Protein AF-A0A5D4K5L3-F1 (afdb_monomer_lite)

Sequence (122 aa):
MNQDNLDPINALNMPELADMTFAMDFLIRAKEGVRNTAVALTETTTPELRAALRKQLFQGIAMHQEITELMVQKKWFHPHDLSEQYQLDQLSAKNTNMIANMNLFPVDSNRKGMFDRTPDEQ

Radius of gyration: 22.44 Å; chains: 1; bounding box: 42×51×59 Å

InterPro domains:
  IPR012347 Ferritin-like [G3DSA:1.20.1260.10] (2-76)
  IPR012851 Spore coat protein CotF-like [PF07875] (19-79)
  IPR012851 Spore coat protein CotF-like [PTHR39183] (3-98)

Structure (mmCIF, N/CA/C/O backbone):
data_AF-A0A5D4K5L3-F1
#
_entry.id   AF-A0A5D4K5L3-F1
#
loop_
_atom_site.group_PDB
_atom_site.id
_atom_site.type_symbol
_atom_site.label_atom_id
_atom_site.label_alt_id
_atom_site.label_comp_id
_atom_site.label_asym_id
_atom_site.label_entity_id
_atom_site.label_seq_id
_atom_site.pdbx_PDB_ins_code
_atom_site.Cartn_x
_atom_site.Cartn_y
_atom_site.Cartn_z
_atom_site.occupancy
_atom_site.B_iso_or_equiv
_atom_site.auth_seq_id
_atom_site.auth_comp_id
_atom_site.auth_asym_id
_atom_site.auth_atom_id
_atom_site.pdbx_PDB_model_num
ATOM 1 N N . MET A 1 1 ? 19.847 11.091 -28.193 1.00 51.16 1 MET A N 1
ATOM 2 C CA . MET A 1 1 ? 18.502 10.877 -27.621 1.00 51.16 1 MET A CA 1
ATOM 3 C C . MET A 1 1 ? 18.167 12.137 -26.868 1.00 51.16 1 MET A C 1
ATOM 5 O O . MET A 1 1 ? 18.958 12.512 -26.008 1.00 51.16 1 MET A O 1
ATOM 9 N N . ASN A 1 2 ? 17.104 12.831 -27.260 1.00 59.84 2 ASN A N 1
ATOM 10 C CA . ASN A 1 2 ? 16.725 14.066 -26.593 1.00 59.84 2 ASN A CA 1
ATOM 11 C C . ASN A 1 2 ? 16.065 13.705 -25.254 1.00 59.84 2 ASN A C 1
ATOM 13 O O . ASN A 1 2 ? 15.387 12.686 -25.129 1.00 59.84 2 ASN A O 1
ATOM 17 N N . GLN A 1 3 ? 16.308 14.516 -24.228 1.00 67.44 3 GLN A N 1
ATOM 18 C CA . GLN A 1 3 ? 15.681 14.386 -22.904 1.00 67.44 3 GLN A CA 1
ATOM 19 C C . GLN A 1 3 ? 14.270 15.006 -22.898 1.00 67.44 3 GLN A C 1
ATOM 21 O O . GLN A 1 3 ? 13.831 15.559 -21.891 1.00 67.44 3 GLN A O 1
ATOM 26 N N . ASP A 1 4 ? 13.600 14.984 -24.050 1.00 71.19 4 ASP A N 1
ATOM 27 C CA . ASP A 1 4 ? 12.322 15.645 -24.282 1.00 71.19 4 ASP A CA 1
ATOM 28 C C . ASP A 1 4 ? 11.173 14.690 -23.945 1.00 71.19 4 ASP A C 1
ATOM 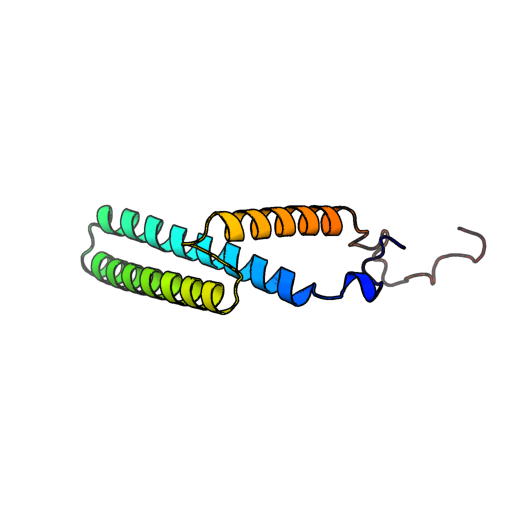30 O O . ASP A 1 4 ? 11.143 13.547 -24.402 1.00 71.19 4 ASP A O 1
ATOM 34 N N . ASN A 1 5 ? 10.216 15.146 -23.141 1.00 72.88 5 ASN A N 1
ATOM 35 C CA . ASN A 1 5 ? 9.038 14.357 -22.794 1.00 72.88 5 ASN A CA 1
ATOM 36 C C . ASN A 1 5 ? 8.066 14.182 -23.977 1.00 72.88 5 ASN A C 1
ATOM 38 O O . ASN A 1 5 ? 7.216 13.293 -23.930 1.00 72.88 5 ASN A O 1
ATOM 42 N N . LEU A 1 6 ? 8.196 15.000 -25.028 1.00 75.81 6 LEU A N 1
ATOM 43 C CA . LEU A 1 6 ? 7.404 14.901 -26.254 1.00 75.81 6 LEU A CA 1
ATOM 44 C C . LEU A 1 6 ? 7.908 13.807 -27.207 1.00 75.81 6 LEU A C 1
ATOM 46 O O . LEU A 1 6 ? 7.192 13.444 -28.143 1.00 75.81 6 LEU A O 1
ATOM 50 N N . ASP A 1 7 ? 9.103 13.251 -26.976 1.00 81.25 7 ASP A N 1
ATOM 51 C CA . ASP A 1 7 ? 9.619 12.148 -27.784 1.00 81.25 7 ASP A CA 1
ATOM 52 C C . ASP A 1 7 ? 8.777 10.874 -27.553 1.00 81.25 7 ASP A C 1
ATOM 54 O O . ASP A 1 7 ? 8.718 10.369 -26.427 1.00 81.25 7 ASP A O 1
ATOM 58 N N . PRO A 1 8 ? 8.191 10.258 -28.603 1.00 82.00 8 PRO A N 1
ATOM 59 C CA . PRO A 1 8 ? 7.354 9.060 -28.462 1.00 82.00 8 PRO A CA 1
ATOM 60 C C . PRO A 1 8 ? 8.062 7.876 -27.792 1.00 82.00 8 PRO A C 1
ATOM 62 O O . PRO A 1 8 ? 7.421 7.030 -27.174 1.00 82.00 8 PRO A O 1
ATOM 65 N N . ILE A 1 9 ? 9.392 7.823 -27.903 1.00 81.25 9 ILE A N 1
ATOM 66 C CA . ILE A 1 9 ? 10.230 6.807 -27.259 1.00 81.25 9 ILE A CA 1
ATOM 67 C C . ILE A 1 9 ? 10.143 6.922 -25.731 1.00 81.25 9 ILE A C 1
ATOM 69 O O . ILE A 1 9 ? 10.081 5.899 -25.054 1.00 81.25 9 ILE A O 1
ATOM 73 N N . ASN A 1 10 ? 10.087 8.145 -25.196 1.00 80.12 10 ASN A N 1
ATOM 74 C CA . ASN A 1 10 ? 9.995 8.403 -23.757 1.00 80.12 10 ASN A CA 1
ATOM 75 C C . ASN A 1 10 ? 8.569 8.196 -23.216 1.00 80.12 10 ASN A C 1
ATOM 77 O O . ASN A 1 10 ? 8.398 8.024 -22.015 1.00 80.12 10 ASN A O 1
ATOM 81 N N . ALA A 1 11 ? 7.553 8.168 -24.086 1.00 82.50 11 ALA A N 1
ATOM 82 C CA . ALA A 1 11 ? 6.166 7.871 -23.719 1.00 82.50 11 ALA A CA 1
ATOM 83 C C . ALA A 1 11 ? 5.847 6.362 -23.689 1.00 82.50 11 ALA A C 1
ATOM 85 O O . ALA A 1 11 ? 4.809 5.955 -23.157 1.00 82.50 11 ALA A O 1
ATOM 86 N N . LEU A 1 12 ? 6.714 5.518 -24.256 1.00 84.38 12 LEU A N 1
ATOM 87 C CA . LEU A 1 12 ? 6.512 4.073 -24.288 1.00 84.38 12 LEU A CA 1
ATOM 88 C C . LEU A 1 12 ? 6.498 3.505 -22.858 1.00 84.38 12 LEU A C 1
ATOM 90 O O . LEU A 1 12 ? 7.397 3.772 -22.068 1.00 84.38 12 LEU A O 1
ATOM 94 N N . ASN A 1 13 ? 5.478 2.710 -22.527 1.00 85.94 13 ASN A N 1
ATOM 95 C CA . ASN A 1 13 ? 5.253 2.093 -21.207 1.00 85.94 13 ASN A CA 1
ATOM 96 C C . ASN A 1 13 ? 4.990 3.068 -20.039 1.00 85.94 13 ASN A C 1
ATOM 98 O O . ASN A 1 13 ? 4.742 2.620 -18.921 1.00 85.94 13 ASN A O 1
ATOM 102 N N . MET A 1 14 ? 4.960 4.385 -20.274 1.00 87.81 14 MET A N 1
ATOM 103 C CA . MET A 1 14 ? 4.651 5.373 -19.231 1.00 87.81 14 MET A CA 1
ATOM 104 C C . MET A 1 14 ? 3.280 5.177 -18.562 1.00 87.81 14 MET A C 1
ATOM 106 O O . MET A 1 14 ? 3.219 5.313 -17.340 1.00 87.81 14 MET A O 1
ATOM 110 N N . PRO A 1 15 ? 2.192 4.825 -19.284 1.00 90.12 15 PRO A N 1
ATOM 111 C CA . PRO A 1 15 ? 0.909 4.541 -18.641 1.00 90.12 15 PRO A CA 1
ATOM 112 C C . PRO A 1 15 ? 0.979 3.379 -17.643 1.00 90.12 15 PRO A C 1
ATOM 114 O O . PRO A 1 15 ? 0.454 3.490 -16.544 1.00 90.12 15 PRO A O 1
ATOM 117 N N . GLU A 1 16 ? 1.689 2.300 -17.980 1.00 89.44 16 GLU A N 1
ATOM 118 C CA . GLU A 1 16 ? 1.832 1.140 -17.091 1.00 89.44 16 GLU A CA 1
ATOM 119 C C . GLU A 1 16 ? 2.675 1.472 -15.849 1.00 89.44 16 GLU A C 1
ATOM 121 O O . GLU A 1 16 ? 2.334 1.068 -14.738 1.00 89.44 16 GLU A O 1
ATOM 126 N N . LEU A 1 17 ? 3.738 2.269 -16.011 1.00 90.19 17 LEU A N 1
ATOM 127 C CA . LEU A 1 17 ? 4.529 2.775 -14.883 1.00 90.19 17 LEU A CA 1
ATOM 128 C C . LEU A 1 17 ? 3.697 3.670 -13.955 1.00 90.19 17 LEU A C 1
ATOM 130 O O . LEU A 1 17 ? 3.838 3.594 -12.729 1.00 90.19 17 LEU A O 1
ATOM 134 N N . ALA A 1 18 ? 2.825 4.502 -14.527 1.00 91.62 18 ALA A N 1
ATOM 135 C CA . ALA A 1 18 ? 1.906 5.336 -13.764 1.00 91.62 18 ALA A CA 1
ATOM 136 C C . ALA A 1 18 ? 0.880 4.479 -13.009 1.00 91.62 18 ALA A C 1
ATOM 138 O O . ALA A 1 18 ? 0.728 4.657 -11.802 1.00 91.62 18 ALA A O 1
ATOM 139 N N . ASP A 1 19 ? 0.254 3.503 -13.673 1.00 94.62 19 ASP A N 1
ATOM 140 C CA . ASP A 1 19 ? -0.712 2.583 -13.062 1.00 94.62 19 ASP A CA 1
ATOM 141 C C . ASP A 1 19 ? -0.097 1.806 -11.890 1.00 94.62 19 ASP A C 1
ATOM 143 O O . ASP A 1 19 ? -0.690 1.743 -10.812 1.00 94.62 19 ASP A O 1
ATOM 147 N N . MET A 1 20 ? 1.123 1.280 -12.056 1.00 93.69 20 MET A N 1
ATOM 148 C CA . MET A 1 20 ? 1.863 0.608 -10.983 1.00 93.69 20 MET A CA 1
ATOM 149 C C . MET A 1 20 ? 2.115 1.545 -9.792 1.00 93.69 20 MET A C 1
ATOM 151 O O . MET A 1 20 ? 1.923 1.157 -8.638 1.00 93.69 20 MET A O 1
ATOM 155 N N . THR A 1 21 ? 2.511 2.792 -10.063 1.00 93.19 21 THR A N 1
ATOM 156 C CA . THR A 1 21 ? 2.768 3.803 -9.024 1.00 93.19 21 THR A CA 1
ATOM 157 C C . THR A 1 21 ? 1.485 4.177 -8.279 1.00 93.19 21 THR A C 1
ATOM 159 O O . THR A 1 21 ? 1.483 4.241 -7.049 1.00 93.19 21 THR A O 1
ATOM 162 N N . PHE A 1 22 ? 0.376 4.372 -8.998 1.00 95.62 22 PHE A N 1
ATOM 163 C CA . PHE A 1 22 ? -0.926 4.656 -8.396 1.00 95.62 22 PHE A CA 1
ATOM 164 C C . PHE A 1 22 ? -1.439 3.480 -7.569 1.00 95.62 22 PHE A C 1
ATOM 166 O O . PHE A 1 22 ? -1.955 3.693 -6.473 1.00 95.62 22 PHE A O 1
ATOM 173 N N . ALA A 1 23 ? -1.259 2.247 -8.046 1.00 96.69 23 ALA A N 1
ATOM 174 C CA . ALA A 1 23 ? -1.633 1.050 -7.302 1.00 96.69 23 ALA A CA 1
ATOM 175 C C . ALA A 1 23 ? -0.846 0.940 -5.985 1.00 96.69 23 ALA A C 1
ATOM 177 O O . ALA A 1 23 ? -1.441 0.678 -4.940 1.00 96.69 23 ALA A O 1
ATOM 178 N N . MET A 1 24 ? 0.465 1.214 -6.012 1.00 95.50 24 MET A N 1
ATOM 179 C CA . MET A 1 24 ? 1.307 1.230 -4.812 1.00 95.50 24 MET A CA 1
ATOM 180 C C . MET A 1 24 ? 0.889 2.308 -3.803 1.00 95.50 24 MET A C 1
ATOM 182 O O . MET A 1 24 ? 0.715 1.991 -2.624 1.00 95.50 24 MET A O 1
ATOM 186 N N . ASP A 1 25 ? 0.695 3.563 -4.233 1.00 97.06 25 ASP A N 1
ATOM 187 C CA . ASP A 1 25 ? 0.230 4.628 -3.325 1.00 97.06 25 ASP A CA 1
ATOM 188 C C . ASP A 1 25 ? -1.145 4.276 -2.747 1.00 97.06 25 ASP A C 1
ATOM 190 O O . ASP A 1 25 ? -1.357 4.366 -1.537 1.00 97.06 25 ASP A O 1
ATOM 194 N N . PHE A 1 26 ? -2.062 3.771 -3.576 1.00 97.94 26 PHE A N 1
ATOM 195 C CA . PHE A 1 26 ? -3.391 3.388 -3.116 1.00 97.94 26 PHE A CA 1
ATOM 196 C C . PHE A 1 26 ? -3.353 2.238 -2.100 1.00 97.94 26 PHE A C 1
ATOM 198 O O . PHE A 1 26 ? -4.034 2.308 -1.075 1.00 97.94 26 PHE A O 1
ATOM 205 N N . LEU A 1 27 ? -2.506 1.224 -2.314 1.00 98.00 27 LEU A N 1
ATOM 206 C CA . LEU A 1 27 ? -2.296 0.128 -1.365 1.00 98.00 27 LEU A CA 1
ATOM 207 C C . LEU A 1 27 ? -1.787 0.639 -0.007 1.00 98.00 27 LEU A C 1
ATOM 209 O O . LEU A 1 27 ? -2.283 0.222 1.046 1.00 98.00 27 LEU A O 1
ATOM 213 N N . ILE A 1 28 ? -0.814 1.559 -0.017 1.00 97.62 28 ILE A N 1
ATOM 214 C CA . ILE A 1 28 ? -0.268 2.178 1.200 1.00 97.62 28 ILE A CA 1
ATOM 215 C C . ILE A 1 28 ? -1.359 2.974 1.922 1.00 97.62 28 ILE A C 1
ATOM 217 O O . ILE A 1 28 ? -1.561 2.779 3.122 1.00 97.62 28 ILE A O 1
ATOM 221 N N . ARG A 1 29 ? -2.129 3.798 1.204 1.00 98.25 29 ARG A N 1
ATOM 222 C CA . ARG A 1 29 ? -3.220 4.594 1.792 1.00 98.25 29 ARG A CA 1
ATOM 223 C C . ARG A 1 29 ? -4.340 3.727 2.353 1.00 98.25 29 ARG A C 1
ATOM 225 O O . ARG A 1 29 ? -4.855 4.029 3.428 1.00 98.25 29 ARG A O 1
ATOM 232 N N . ALA A 1 30 ? -4.690 2.625 1.691 1.00 98.31 30 ALA A N 1
ATOM 233 C CA . ALA A 1 30 ? -5.651 1.660 2.220 1.00 98.31 30 ALA A CA 1
ATOM 234 C C . ALA A 1 30 ? -5.157 1.053 3.548 1.00 98.31 30 ALA A C 1
ATOM 236 O O . ALA A 1 30 ? -5.912 0.974 4.520 1.00 98.31 30 ALA A O 1
ATOM 237 N N . LYS A 1 31 ? -3.866 0.699 3.633 1.00 98.06 31 LYS A N 1
ATOM 238 C CA . LYS A 1 31 ? -3.233 0.179 4.858 1.00 98.06 31 LYS A CA 1
ATOM 239 C C . LYS A 1 31 ? -3.225 1.202 5.995 1.00 98.06 31 LYS A C 1
ATOM 241 O O . LYS A 1 31 ? -3.530 0.858 7.139 1.00 98.06 31 LYS A O 1
ATOM 246 N N . GLU A 1 32 ? -2.888 2.451 5.692 1.00 98.44 32 GLU A N 1
ATOM 247 C CA . GLU A 1 32 ? -2.945 3.561 6.648 1.00 98.44 32 GLU A CA 1
ATOM 248 C C . GLU A 1 32 ? -4.375 3.810 7.131 1.00 98.44 32 GLU A C 1
ATOM 250 O O . GLU A 1 32 ? -4.595 3.951 8.333 1.00 98.44 32 GLU A O 1
ATOM 255 N N . GLY A 1 33 ? -5.355 3.774 6.224 1.00 98.25 33 GLY A N 1
ATOM 256 C CA . GLY A 1 33 ? -6.776 3.862 6.548 1.00 98.25 33 GLY A CA 1
ATOM 257 C C . GLY A 1 33 ? -7.199 2.792 7.553 1.00 98.25 33 GLY A C 1
ATOM 258 O O . GLY A 1 33 ? -7.736 3.125 8.605 1.00 98.25 33 GLY A O 1
ATOM 259 N N . VAL A 1 34 ? -6.865 1.523 7.295 1.00 98.62 34 VAL A N 1
ATOM 260 C CA . VAL A 1 34 ? -7.130 0.405 8.221 1.00 98.62 34 VAL A CA 1
ATOM 261 C C . VAL A 1 34 ? -6.518 0.663 9.600 1.00 98.62 34 VAL A C 1
ATOM 263 O O . VAL A 1 34 ? -7.207 0.529 10.614 1.00 98.62 34 VAL A O 1
ATOM 266 N N . ARG A 1 35 ? -5.243 1.072 9.657 1.00 98.44 35 ARG A N 1
ATOM 267 C CA . ARG A 1 35 ? -4.553 1.379 10.920 1.00 98.44 35 ARG A CA 1
ATOM 268 C C . ARG A 1 35 ? -5.252 2.509 11.679 1.00 98.44 35 ARG A C 1
ATOM 270 O O . ARG A 1 35 ? -5.532 2.361 12.866 1.00 98.44 35 ARG A O 1
ATOM 277 N N . ASN A 1 36 ? -5.551 3.611 11.003 1.00 98.31 36 ASN A N 1
ATOM 278 C CA . ASN A 1 36 ? -6.140 4.796 11.621 1.00 98.31 36 ASN A CA 1
ATOM 279 C C . ASN A 1 36 ? -7.577 4.533 12.088 1.00 98.31 36 ASN A C 1
ATOM 281 O O . ASN A 1 36 ? -7.955 4.947 13.183 1.00 98.31 36 ASN A O 1
ATOM 285 N N . THR A 1 37 ? -8.369 3.784 11.314 1.00 98.38 37 THR A N 1
ATOM 286 C CA . THR A 1 37 ? -9.714 3.363 11.726 1.00 98.38 37 THR A CA 1
ATOM 287 C C . THR A 1 37 ? -9.661 2.440 12.941 1.00 98.38 37 THR A C 1
ATOM 289 O O . THR A 1 37 ? -10.502 2.569 13.829 1.00 98.38 37 THR A O 1
ATOM 292 N N . ALA A 1 38 ? -8.674 1.541 13.030 1.00 98.19 38 ALA A N 1
ATOM 293 C CA . ALA A 1 38 ? -8.501 0.687 14.203 1.00 98.19 38 ALA A CA 1
ATOM 294 C C . ALA A 1 38 ? -8.182 1.502 15.469 1.00 98.19 38 ALA A C 1
ATOM 296 O O . ALA A 1 38 ? -8.789 1.259 16.510 1.00 98.19 38 ALA A O 1
ATOM 297 N N . VAL A 1 39 ? -7.302 2.507 15.368 1.00 98.44 39 VAL A N 1
ATOM 298 C CA . VAL A 1 39 ? -7.015 3.444 16.470 1.00 98.44 39 VAL A CA 1
ATOM 299 C C . VAL A 1 39 ? -8.292 4.181 16.892 1.00 98.44 39 VAL A C 1
ATOM 301 O O . VAL A 1 39 ? -8.707 4.088 18.048 1.00 98.44 39 VAL A O 1
ATOM 304 N N . ALA A 1 40 ? -9.005 4.795 15.944 1.00 97.81 40 ALA A N 1
ATOM 305 C CA . ALA A 1 40 ? -10.252 5.512 16.223 1.00 97.81 40 ALA A CA 1
ATOM 306 C C . ALA A 1 40 ? -11.340 4.617 16.851 1.00 97.81 40 ALA A C 1
ATOM 308 O O . ALA A 1 40 ? -12.121 5.071 17.693 1.00 97.81 40 ALA A O 1
ATOM 309 N N . LEU A 1 41 ? -11.393 3.336 16.467 1.00 97.50 41 LEU A N 1
ATOM 310 C CA . LEU A 1 41 ? -12.330 2.358 17.019 1.00 97.50 41 LEU A CA 1
ATOM 311 C C . LEU A 1 41 ? -12.067 2.087 18.508 1.00 97.50 41 LEU A C 1
ATOM 313 O O . LEU A 1 41 ? -13.022 1.875 19.260 1.00 97.50 41 LEU A O 1
ATOM 317 N N . THR A 1 42 ? -10.797 2.099 18.926 1.00 97.31 42 THR A N 1
ATOM 318 C CA . THR A 1 42 ? -10.406 1.917 20.334 1.00 97.31 42 THR A CA 1
ATOM 319 C C . THR A 1 42 ? -10.642 3.158 21.194 1.00 97.31 42 THR A C 1
ATOM 321 O O . THR A 1 42 ? -10.911 3.020 22.384 1.00 97.31 42 THR A O 1
ATOM 324 N N . GLU A 1 43 ? -10.611 4.352 20.600 1.00 97.31 43 GLU A N 1
ATOM 325 C CA . GLU A 1 43 ? -10.762 5.631 21.313 1.00 97.31 43 GLU A CA 1
ATOM 326 C C . GLU A 1 43 ? -12.213 6.144 21.350 1.00 97.31 43 GLU A C 1
ATOM 328 O O . GLU A 1 43 ? -12.594 6.913 22.232 1.00 97.31 43 GLU A O 1
ATOM 333 N N . THR A 1 44 ? -13.059 5.702 20.417 1.00 97.38 44 THR A N 1
ATOM 334 C CA . THR A 1 44 ? -14.475 6.089 20.364 1.00 97.38 44 THR A CA 1
ATOM 335 C C . THR A 1 44 ? -15.248 5.534 21.555 1.00 97.38 44 THR A C 1
ATOM 337 O O . THR A 1 44 ? -15.211 4.333 21.823 1.00 97.38 44 THR A O 1
ATOM 340 N N . THR A 1 45 ? -16.049 6.380 22.209 1.00 96.81 45 THR A N 1
ATOM 341 C CA . THR A 1 45 ? -16.972 5.991 23.290 1.00 96.81 45 THR A CA 1
ATOM 342 C C . THR A 1 45 ? -18.398 5.740 22.783 1.00 96.81 45 THR A C 1
ATOM 344 O O . THR A 1 45 ? -19.045 4.796 23.247 1.00 96.81 45 THR A O 1
ATOM 347 N N . THR A 1 46 ? -18.850 6.495 21.776 1.00 98.19 46 THR A N 1
ATOM 348 C CA . THR A 1 46 ? -20.198 6.433 21.184 1.00 98.19 46 THR A CA 1
ATOM 349 C C . THR A 1 46 ? -20.482 5.091 20.480 1.00 98.19 46 THR A C 1
ATOM 351 O O . THR A 1 46 ? -19.761 4.729 19.544 1.00 98.19 46 THR A O 1
ATOM 354 N N . PRO A 1 47 ? -21.527 4.334 20.878 1.00 96.88 47 PRO A N 1
ATOM 355 C CA . PRO A 1 47 ? -21.847 3.020 20.305 1.00 96.88 47 PRO A CA 1
ATOM 356 C C . PRO A 1 47 ? -22.105 3.022 18.793 1.00 96.88 47 PRO A C 1
ATOM 358 O O . PRO A 1 47 ? -21.594 2.157 18.081 1.00 96.88 47 PRO A O 1
ATOM 361 N N . GLU A 1 48 ? -22.849 4.006 18.296 1.00 97.31 48 GLU A N 1
ATOM 362 C CA . GLU A 1 48 ? -23.226 4.130 16.886 1.00 97.31 48 GLU A CA 1
ATOM 363 C C . GLU A 1 48 ? -21.990 4.397 16.021 1.00 97.31 48 GLU A C 1
ATOM 365 O O . GLU A 1 48 ? -21.786 3.753 14.989 1.00 97.31 48 GLU A O 1
ATOM 370 N N . LEU A 1 49 ? -21.106 5.285 16.490 1.00 97.12 49 LEU A 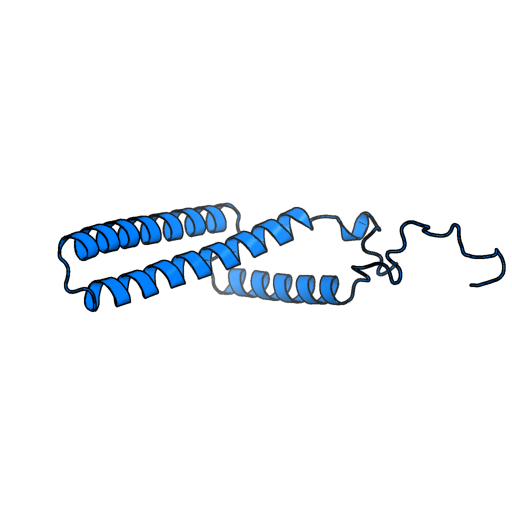N 1
ATOM 371 C CA . LEU A 1 49 ? -19.839 5.578 15.823 1.00 97.12 49 LEU A CA 1
ATOM 372 C C . LEU A 1 49 ? -18.913 4.356 15.830 1.00 97.12 49 LEU A C 1
ATOM 374 O O . LEU A 1 49 ? -18.303 4.039 14.812 1.00 97.12 49 LEU A O 1
ATOM 378 N N . ARG A 1 50 ? -18.867 3.602 16.935 1.00 97.94 50 ARG A N 1
ATOM 379 C CA . ARG A 1 50 ? -18.098 2.352 17.013 1.00 97.94 50 ARG A CA 1
ATOM 380 C C . ARG A 1 50 ? -18.586 1.321 15.992 1.00 97.94 50 ARG A C 1
ATOM 382 O O . ARG A 1 50 ? -17.771 0.636 15.376 1.00 97.94 50 ARG A O 1
ATOM 389 N N . ALA A 1 51 ? -19.898 1.204 15.791 1.00 98.06 51 ALA A N 1
ATOM 390 C CA . ALA A 1 51 ? -20.462 0.317 14.775 1.00 98.06 51 ALA A CA 1
ATOM 391 C C . ALA A 1 51 ? -20.085 0.762 13.348 1.00 98.06 51 ALA A C 1
ATOM 393 O O . ALA A 1 51 ? -19.690 -0.075 12.532 1.00 98.06 51 ALA A O 1
ATOM 394 N N . ALA A 1 52 ? -20.139 2.068 13.063 1.00 98.19 52 ALA A N 1
ATOM 395 C CA . ALA A 1 52 ? -19.744 2.626 11.770 1.00 98.19 52 ALA A CA 1
ATOM 396 C C . ALA A 1 52 ? -18.248 2.417 11.473 1.00 98.19 52 ALA A C 1
ATOM 398 O O . ALA A 1 52 ? -17.901 1.902 10.409 1.00 98.19 52 ALA A O 1
ATOM 399 N N . LEU A 1 53 ? -17.371 2.726 12.433 1.00 98.31 53 LEU A N 1
ATOM 400 C CA . LEU A 1 53 ? -15.922 2.529 12.310 1.00 98.31 53 LEU A CA 1
ATOM 401 C C . LEU A 1 53 ? -15.564 1.051 12.128 1.00 98.31 53 LEU A C 1
ATOM 403 O O . LEU A 1 53 ? -14.707 0.719 11.315 1.00 98.31 53 LEU A O 1
ATOM 407 N N . ARG A 1 54 ? -16.257 0.135 12.819 1.00 98.31 54 ARG A N 1
ATOM 408 C CA . ARG A 1 54 ? -16.061 -1.308 12.621 1.00 98.31 54 ARG A CA 1
ATOM 409 C C . ARG A 1 54 ? -16.389 -1.725 11.186 1.00 98.31 54 ARG A C 1
ATOM 411 O O . ARG A 1 54 ? -15.640 -2.498 10.597 1.00 98.31 54 ARG A O 1
ATOM 418 N N . LYS A 1 55 ? -17.480 -1.210 10.611 1.00 98.38 55 LYS A N 1
ATOM 419 C CA . LYS A 1 55 ? -17.832 -1.470 9.208 1.00 98.38 55 LYS A CA 1
ATOM 420 C C . LYS A 1 55 ? -16.762 -0.926 8.256 1.00 98.38 55 LYS A C 1
ATOM 422 O O . LYS A 1 55 ? -16.333 -1.655 7.368 1.00 98.38 55 LYS A O 1
ATOM 427 N N . GLN A 1 56 ? -16.310 0.310 8.469 1.00 98.12 56 GLN A N 1
ATOM 428 C CA . GLN 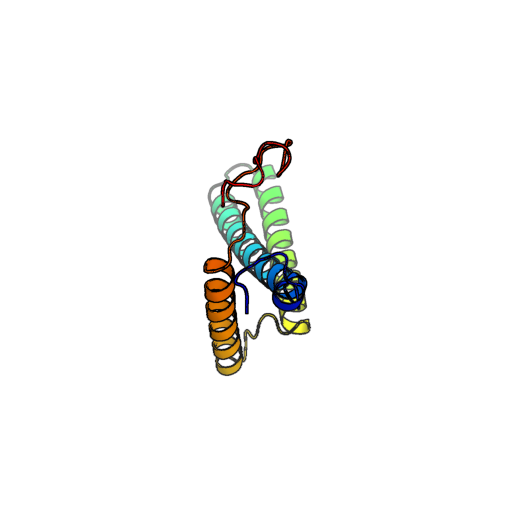A 1 56 ? -15.251 0.926 7.662 1.00 98.12 56 GLN A CA 1
ATOM 429 C C . GLN A 1 56 ? -13.934 0.150 7.748 1.00 98.12 56 GLN A C 1
ATOM 431 O O . GLN A 1 56 ? -13.284 -0.043 6.727 1.00 98.12 56 GLN A O 1
ATOM 436 N N . LEU A 1 57 ? -13.574 -0.363 8.930 1.00 98.56 57 LEU A N 1
ATOM 437 C CA . LEU A 1 57 ? -12.388 -1.198 9.115 1.00 98.56 57 LEU A CA 1
ATOM 438 C C . LEU A 1 57 ? -12.449 -2.454 8.237 1.00 98.56 57 LEU A C 1
ATOM 440 O O . LEU A 1 57 ? -11.502 -2.738 7.510 1.00 98.56 57 LEU A O 1
ATOM 444 N N . PHE A 1 58 ? -13.572 -3.179 8.259 1.00 98.50 58 PHE A N 1
ATOM 445 C CA . PHE A 1 58 ? -13.746 -4.367 7.418 1.00 98.50 58 PHE A CA 1
ATOM 446 C C . PHE A 1 58 ? -13.740 -4.037 5.922 1.00 98.50 58 PHE A C 1
ATOM 448 O O . PHE A 1 58 ? -13.143 -4.774 5.143 1.00 98.50 58 PHE A O 1
ATOM 455 N N . GLN A 1 59 ? -14.348 -2.918 5.522 1.00 98.38 59 GLN A N 1
ATOM 456 C CA . GLN A 1 59 ? -14.305 -2.450 4.133 1.00 98.38 59 GLN A CA 1
ATOM 457 C C . GLN A 1 59 ? -12.882 -2.080 3.697 1.00 98.38 59 GLN A C 1
ATOM 459 O O . GLN A 1 59 ? -12.476 -2.436 2.597 1.00 98.38 59 GLN A O 1
ATOM 464 N N . GLY A 1 60 ? -12.106 -1.419 4.560 1.00 98.38 60 GLY A N 1
ATOM 465 C CA . GLY A 1 60 ? -10.707 -1.087 4.295 1.00 98.38 60 GLY A CA 1
ATOM 466 C C . GLY A 1 60 ? -9.817 -2.325 4.176 1.00 98.38 60 GLY A C 1
ATOM 467 O O . GLY A 1 60 ? -8.960 -2.376 3.299 1.00 98.38 60 GLY A O 1
ATOM 468 N N . ILE A 1 61 ? -10.050 -3.351 5.005 1.00 98.69 61 ILE A N 1
ATOM 469 C CA . ILE A 1 61 ? -9.344 -4.640 4.909 1.00 98.69 61 ILE A CA 1
ATOM 470 C C . ILE A 1 61 ? -9.658 -5.328 3.575 1.00 98.69 61 ILE A C 1
ATOM 472 O O . ILE A 1 61 ? -8.732 -5.755 2.888 1.00 98.69 61 ILE A O 1
ATOM 476 N N . ALA A 1 62 ? -10.938 -5.395 3.189 1.00 98.62 62 ALA A N 1
ATOM 477 C CA . ALA A 1 62 ? -11.350 -5.978 1.911 1.00 98.62 62 ALA A CA 1
ATOM 478 C C . ALA A 1 62 ? -10.744 -5.217 0.719 1.00 98.62 62 ALA A C 1
ATOM 480 O O . ALA A 1 62 ? -10.156 -5.827 -0.165 1.00 98.62 62 ALA A O 1
ATOM 481 N N . MET A 1 63 ? -10.784 -3.883 0.748 1.00 98.44 63 MET A N 1
ATOM 482 C CA . MET A 1 63 ? -10.173 -3.037 -0.280 1.00 98.44 63 MET A CA 1
ATOM 483 C C . MET A 1 63 ? -8.659 -3.263 -0.388 1.00 98.44 63 MET A C 1
ATOM 485 O O . MET A 1 63 ? -8.139 -3.428 -1.486 1.00 98.44 63 MET A O 1
ATOM 489 N N . HIS A 1 64 ? -7.938 -3.310 0.738 1.00 98.44 64 HIS A N 1
ATOM 490 C CA . HIS A 1 64 ? -6.504 -3.612 0.733 1.00 98.44 64 HIS A CA 1
ATOM 491 C C . HIS A 1 64 ? -6.222 -4.987 0.106 1.00 98.44 64 HIS A C 1
ATOM 493 O O . HIS A 1 64 ? -5.247 -5.137 -0.634 1.00 98.44 64 HIS A O 1
ATOM 499 N N . GLN A 1 65 ? -7.058 -5.990 0.391 1.00 98.31 65 GLN A N 1
ATOM 500 C CA . GLN A 1 65 ? -6.944 -7.317 -0.209 1.00 98.31 65 GLN A CA 1
ATOM 501 C C . GLN A 1 65 ? -7.165 -7.273 -1.728 1.00 98.31 65 GLN A C 1
ATOM 503 O O . GLN A 1 65 ? -6.303 -7.752 -2.458 1.00 98.31 65 GLN A O 1
ATOM 508 N N . GLU A 1 66 ? -8.240 -6.643 -2.207 1.00 98.44 66 GLU A N 1
ATOM 509 C CA . GLU A 1 66 ? -8.541 -6.518 -3.643 1.00 98.44 66 GLU A CA 1
ATOM 510 C C . GLU A 1 66 ? -7.408 -5.821 -4.416 1.00 98.44 66 GLU A C 1
ATOM 512 O O . GLU A 1 66 ? -6.990 -6.294 -5.474 1.00 98.44 66 GLU A O 1
ATOM 517 N N . ILE A 1 67 ? -6.854 -4.731 -3.865 1.00 98.19 67 ILE A N 1
ATOM 518 C CA . ILE A 1 67 ? -5.706 -4.031 -4.463 1.00 98.19 67 ILE A CA 1
ATOM 519 C C . ILE A 1 67 ? -4.487 -4.962 -4.513 1.00 98.19 67 ILE A C 1
ATOM 521 O O . ILE A 1 67 ? -3.833 -5.067 -5.548 1.00 98.19 67 ILE A O 1
ATOM 525 N N . THR A 1 68 ? -4.193 -5.667 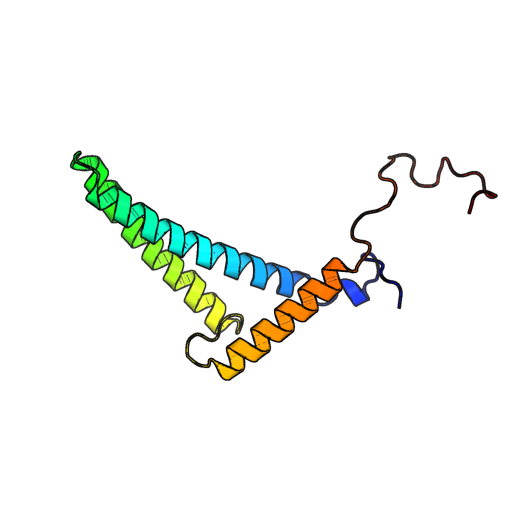-3.415 1.00 98.06 68 THR A N 1
ATOM 526 C CA . THR A 1 68 ? -3.053 -6.596 -3.347 1.00 98.06 68 THR A CA 1
ATOM 527 C C . THR A 1 68 ? -3.188 -7.708 -4.387 1.00 98.06 68 THR A C 1
ATOM 529 O O . THR A 1 68 ? -2.237 -7.992 -5.110 1.00 98.06 68 THR A O 1
ATOM 532 N N . GLU A 1 69 ? -4.364 -8.325 -4.491 1.00 98.25 69 GLU A N 1
ATOM 533 C CA . GLU A 1 69 ? -4.639 -9.399 -5.449 1.00 98.25 69 GLU A CA 1
ATOM 534 C C . GLU A 1 69 ? -4.486 -8.920 -6.894 1.00 98.25 69 GLU A C 1
ATOM 536 O O . GLU A 1 69 ? -3.832 -9.594 -7.692 1.00 98.25 69 GLU A O 1
ATOM 541 N N . LEU A 1 70 ? -5.012 -7.735 -7.220 1.00 97.69 70 LEU A N 1
ATOM 542 C CA . LEU A 1 70 ? -4.826 -7.112 -8.530 1.00 97.69 70 LEU A CA 1
ATOM 543 C C . LEU A 1 70 ? -3.338 -6.910 -8.844 1.00 97.69 70 LEU A C 1
ATOM 545 O O . LEU A 1 70 ? -2.881 -7.274 -9.927 1.00 97.69 70 LEU A O 1
ATOM 549 N N . MET A 1 71 ? -2.575 -6.351 -7.903 1.00 97.62 71 MET A N 1
ATOM 550 C CA . MET A 1 71 ? -1.149 -6.085 -8.096 1.00 97.62 71 MET A CA 1
ATOM 551 C C . MET A 1 71 ? -0.337 -7.371 -8.271 1.00 97.62 71 MET A C 1
ATOM 553 O O . MET A 1 71 ? 0.557 -7.411 -9.115 1.00 97.62 71 MET A O 1
ATOM 557 N N . VAL A 1 72 ? -0.678 -8.443 -7.550 1.00 97.62 72 VAL A N 1
ATOM 558 C CA . VAL A 1 72 ? -0.060 -9.766 -7.732 1.00 97.62 72 VAL A CA 1
ATOM 559 C C . VAL A 1 72 ? -0.397 -10.344 -9.107 1.00 97.62 72 VAL A C 1
ATOM 561 O O . VAL A 1 72 ? 0.499 -10.786 -9.825 1.00 97.62 72 VAL A O 1
ATOM 564 N N . GLN A 1 73 ? -1.666 -10.296 -9.527 1.00 97.50 73 GLN A N 1
ATOM 565 C CA . GLN A 1 73 ? -2.090 -10.773 -10.851 1.00 97.50 73 GLN A CA 1
ATOM 566 C C . GLN A 1 73 ? -1.397 -10.018 -11.993 1.00 97.50 73 GLN A C 1
ATOM 568 O O . GLN A 1 73 ? -1.061 -10.608 -13.020 1.00 97.50 73 GLN A O 1
ATOM 573 N N . LYS A 1 74 ? -1.167 -8.715 -11.807 1.00 95.62 74 LYS A N 1
ATOM 574 C CA . LYS A 1 74 ? -0.474 -7.842 -12.760 1.00 95.62 74 LYS A CA 1
ATOM 575 C C . LYS A 1 74 ? 1.052 -7.924 -12.685 1.00 95.62 74 LYS A C 1
ATOM 577 O O . LYS A 1 74 ? 1.702 -7.322 -13.531 1.00 95.62 74 LYS A O 1
ATOM 582 N N . LYS A 1 75 ? 1.620 -8.673 -11.729 1.00 95.12 75 LYS A N 1
ATOM 583 C CA . LYS A 1 75 ? 3.071 -8.720 -11.450 1.00 95.12 75 LYS A CA 1
ATOM 584 C C . LYS A 1 75 ? 3.663 -7.348 -11.100 1.00 95.12 75 LYS A C 1
ATOM 586 O O . LYS A 1 75 ? 4.812 -7.046 -11.396 1.00 95.12 75 LYS A O 1
ATOM 591 N N . TRP A 1 76 ? 2.850 -6.500 -10.484 1.00 95.75 76 TRP A N 1
ATOM 592 C CA . TRP A 1 76 ? 3.271 -5.219 -9.916 1.00 95.75 76 TRP A CA 1
ATOM 593 C C . TRP A 1 76 ? 3.708 -5.362 -8.454 1.00 95.75 76 TRP A C 1
ATOM 595 O O . TRP A 1 76 ? 4.247 -4.423 -7.873 1.00 95.75 76 TRP A O 1
ATOM 605 N N . PHE A 1 77 ? 3.446 -6.519 -7.837 1.00 96.50 77 PHE A N 1
ATOM 606 C CA . PHE A 1 77 ? 3.811 -6.806 -6.457 1.00 96.50 77 PHE A CA 1
ATOM 607 C C . PHE A 1 77 ? 4.023 -8.309 -6.234 1.00 96.50 77 PHE A C 1
ATOM 609 O O . PHE A 1 77 ? 3.171 -9.122 -6.587 1.00 96.50 77 PHE A O 1
ATOM 616 N N . HIS A 1 78 ? 5.144 -8.669 -5.609 1.00 96.94 78 HIS A N 1
ATOM 617 C CA . HIS A 1 78 ? 5.605 -10.040 -5.381 1.00 96.94 78 HIS A CA 1
ATOM 618 C C . HIS A 1 78 ? 5.799 -10.295 -3.873 1.00 96.94 78 HIS A C 1
ATOM 620 O O . HIS A 1 78 ? 6.923 -10.399 -3.384 1.00 96.94 78 HIS A O 1
ATOM 626 N N . PRO A 1 79 ? 4.710 -10.414 -3.088 1.00 94.69 79 PRO A N 1
ATOM 627 C CA . PRO A 1 79 ? 4.779 -10.479 -1.624 1.00 94.69 79 PRO A CA 1
ATOM 628 C C . PRO A 1 79 ? 5.494 -11.722 -1.075 1.00 94.69 79 PRO A C 1
ATOM 630 O O . PRO A 1 79 ? 5.924 -11.722 0.078 1.00 94.69 79 PRO A O 1
ATOM 633 N N . HIS A 1 80 ? 5.596 -12.788 -1.872 1.00 96.31 80 HIS A N 1
ATOM 634 C CA . HIS A 1 80 ? 6.198 -14.063 -1.470 1.00 96.31 80 HIS A CA 1
ATOM 635 C C . HIS A 1 80 ? 7.545 -14.350 -2.147 1.00 96.31 80 HIS A C 1
ATOM 637 O O . HIS A 1 80 ? 8.213 -15.303 -1.751 1.00 96.31 80 HIS A O 1
ATOM 643 N N . ASP A 1 81 ? 7.961 -13.529 -3.115 1.00 97.44 81 ASP A N 1
ATOM 644 C CA . ASP A 1 81 ? 9.263 -13.636 -3.775 1.00 97.44 81 ASP A CA 1
ATOM 645 C C . ASP A 1 81 ? 10.026 -12.319 -3.617 1.00 97.44 81 ASP A C 1
ATOM 647 O O . ASP A 1 81 ? 9.899 -11.380 -4.403 1.00 97.44 81 ASP A O 1
ATOM 651 N N . LEU A 1 82 ? 10.835 -12.252 -2.559 1.00 96.06 82 LEU A N 1
ATOM 652 C CA . LEU A 1 82 ? 11.642 -11.071 -2.262 1.00 96.06 82 LEU A CA 1
ATOM 653 C C . LEU A 1 82 ? 12.739 -10.828 -3.305 1.00 96.06 82 LEU A C 1
ATOM 655 O O . LEU A 1 82 ? 13.197 -9.696 -3.439 1.00 96.06 82 LEU A O 1
ATOM 659 N N . SER A 1 83 ? 13.185 -11.863 -4.024 1.00 97.56 83 SER A N 1
ATOM 660 C CA . SER A 1 83 ? 14.211 -11.701 -5.054 1.00 97.56 83 SER A CA 1
ATOM 661 C C . SER A 1 83 ? 13.627 -11.003 -6.278 1.00 97.56 83 SER A C 1
ATOM 663 O O . SER A 1 83 ? 14.218 -10.040 -6.770 1.00 97.56 83 SER A O 1
ATOM 665 N N . GLU A 1 84 ? 12.446 -11.437 -6.717 1.00 96.69 84 GLU A N 1
ATOM 666 C CA . GLU A 1 84 ? 11.703 -10.806 -7.807 1.00 96.69 84 GLU A CA 1
ATOM 667 C C . GLU A 1 84 ? 11.246 -9.391 -7.421 1.00 96.69 84 GLU A C 1
ATOM 669 O 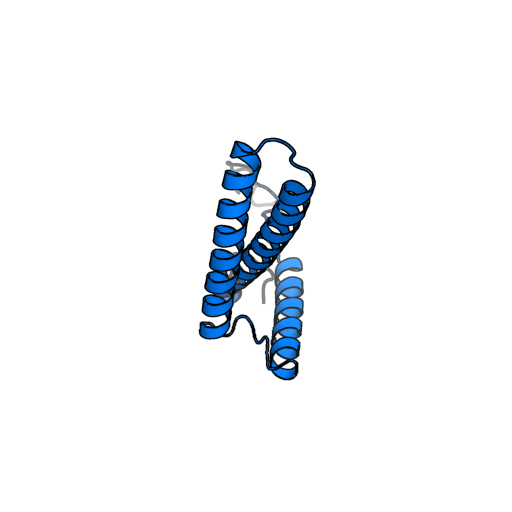O . GLU A 1 84 ? 11.489 -8.444 -8.173 1.00 96.69 84 GLU A O 1
ATOM 674 N N . GLN A 1 85 ? 10.702 -9.208 -6.208 1.00 97.31 85 GLN A N 1
ATOM 675 C CA . GLN A 1 85 ? 10.311 -7.884 -5.712 1.00 97.31 85 GLN A CA 1
ATOM 676 C C . GLN A 1 85 ? 11.497 -6.912 -5.692 1.00 97.31 85 GLN A C 1
ATOM 678 O O . GLN A 1 85 ? 11.373 -5.785 -6.159 1.00 97.31 85 GLN A O 1
ATOM 683 N N . TYR A 1 86 ? 12.667 -7.349 -5.216 1.00 97.38 86 TYR A N 1
ATOM 684 C CA . TYR A 1 86 ? 13.860 -6.504 -5.190 1.00 97.38 86 TYR A CA 1
ATOM 685 C C . TYR A 1 86 ? 14.282 -6.047 -6.593 1.00 97.38 86 TYR A C 1
ATOM 687 O O . TYR A 1 86 ? 14.666 -4.893 -6.787 1.00 97.38 86 TYR A O 1
ATOM 695 N N . GLN A 1 87 ? 14.206 -6.926 -7.595 1.00 97.00 87 GLN A N 1
ATOM 696 C CA . GLN A 1 87 ? 14.514 -6.557 -8.979 1.00 97.00 87 GLN A CA 1
ATOM 697 C C . GLN A 1 87 ? 13.515 -5.530 -9.525 1.00 97.00 87 GLN A C 1
ATOM 699 O O . GLN A 1 87 ? 13.931 -4.559 -10.167 1.00 97.00 87 GLN A O 1
ATOM 704 N N . LEU A 1 88 ? 12.223 -5.712 -9.235 1.00 94.81 88 LEU A N 1
ATOM 705 C CA . LEU A 1 88 ? 11.162 -4.776 -9.603 1.00 94.81 88 LEU A CA 1
ATOM 706 C C . LEU A 1 88 ? 11.351 -3.403 -8.937 1.00 94.81 88 LEU A C 1
ATOM 708 O O . LEU A 1 88 ? 11.228 -2.371 -9.600 1.00 94.81 88 LEU A O 1
ATOM 712 N N . ASP A 1 89 ? 11.722 -3.374 -7.658 1.00 94.50 89 ASP A N 1
ATOM 713 C CA . ASP A 1 89 ? 11.996 -2.139 -6.916 1.00 94.50 89 ASP A CA 1
ATOM 714 C C . ASP A 1 89 ? 13.192 -1.384 -7.514 1.00 94.50 89 ASP A C 1
ATOM 716 O O . ASP A 1 89 ? 13.136 -0.171 -7.731 1.00 94.50 89 ASP A O 1
ATOM 720 N N . GLN A 1 90 ? 14.263 -2.103 -7.862 1.00 96.88 90 GLN A N 1
ATOM 721 C CA . GLN A 1 90 ? 15.442 -1.524 -8.512 1.00 96.88 90 GLN A CA 1
ATOM 722 C C . GLN A 1 90 ? 15.118 -0.968 -9.904 1.00 96.88 90 GLN A C 1
ATOM 724 O O . GLN A 1 90 ? 15.643 0.082 -10.288 1.00 96.88 90 GLN A O 1
ATOM 729 N N . LEU A 1 91 ? 14.265 -1.653 -10.672 1.00 93.06 91 LEU A N 1
ATOM 730 C CA . LEU A 1 91 ? 13.772 -1.154 -11.955 1.00 93.06 91 LEU A CA 1
ATOM 731 C C . LEU A 1 91 ? 12.950 0.126 -11.763 1.00 93.06 91 LEU A C 1
ATOM 733 O O . LEU A 1 91 ? 13.191 1.118 -12.449 1.00 93.06 91 LEU A O 1
ATOM 737 N N . SER A 1 92 ? 12.048 0.132 -10.784 1.00 92.44 92 SER A N 1
ATOM 738 C CA . SER A 1 92 ? 11.213 1.289 -10.453 1.00 92.44 92 SER A CA 1
ATOM 739 C C . SER A 1 92 ? 12.063 2.499 -10.055 1.00 92.44 92 SER A C 1
ATOM 741 O O . SER A 1 92 ? 11.865 3.592 -10.581 1.00 92.44 92 SER A O 1
ATOM 743 N N . ALA A 1 93 ? 13.090 2.308 -9.220 1.00 94.06 93 ALA A N 1
ATOM 744 C CA . ALA A 1 93 ? 14.025 3.368 -8.839 1.00 94.06 93 ALA A CA 1
ATOM 745 C C . ALA A 1 93 ? 14.800 3.944 -10.040 1.00 94.06 93 ALA A C 1
ATOM 747 O O . ALA A 1 93 ? 15.014 5.158 -10.126 1.00 94.06 93 ALA A O 1
ATOM 748 N N . LYS A 1 94 ? 15.218 3.097 -10.989 1.00 93.50 94 LYS A N 1
ATOM 749 C CA . LYS A 1 94 ? 15.874 3.548 -12.228 1.00 93.50 94 LYS A CA 1
ATOM 750 C C . LYS A 1 94 ? 14.921 4.351 -13.111 1.00 93.50 94 LYS A C 1
ATOM 752 O O . LYS A 1 94 ? 15.312 5.413 -13.589 1.00 93.50 94 LYS A O 1
ATOM 757 N N . ASN A 1 95 ? 13.686 3.884 -13.280 1.00 90.12 95 ASN A N 1
ATOM 758 C CA . ASN A 1 95 ? 12.669 4.574 -14.076 1.00 90.12 95 ASN A CA 1
ATOM 759 C C . ASN A 1 95 ? 12.335 5.947 -13.482 1.00 90.12 95 ASN A C 1
ATOM 761 O O . ASN A 1 95 ? 12.302 6.935 -14.210 1.00 90.12 95 ASN A O 1
ATOM 765 N N . THR A 1 96 ? 12.196 6.042 -12.158 1.00 90.81 96 THR A N 1
ATOM 766 C CA . THR A 1 96 ? 11.995 7.324 -11.469 1.00 90.81 96 THR A CA 1
ATOM 767 C C . THR A 1 96 ? 13.155 8.286 -11.709 1.00 90.81 96 THR A C 1
ATOM 769 O O . THR A 1 96 ? 12.921 9.444 -12.040 1.00 90.81 96 THR A O 1
ATOM 772 N N . ASN A 1 97 ? 14.406 7.822 -11.609 1.00 92.69 97 ASN A N 1
ATOM 773 C CA . ASN A 1 97 ? 15.570 8.657 -11.930 1.00 92.69 97 ASN A CA 1
ATOM 774 C C . ASN A 1 97 ? 15.580 9.095 -13.399 1.00 92.69 97 ASN A C 1
ATOM 776 O O . ASN A 1 97 ? 15.944 10.229 -13.697 1.00 92.69 97 ASN A O 1
ATOM 780 N N . MET A 1 98 ? 15.191 8.218 -14.325 1.00 88.38 98 MET A N 1
ATOM 781 C CA . MET A 1 98 ? 15.094 8.565 -15.742 1.00 88.38 98 MET A CA 1
ATOM 782 C C . MET A 1 98 ? 14.070 9.683 -15.961 1.00 88.38 98 MET A C 1
ATOM 784 O O . MET A 1 98 ? 14.422 10.696 -16.554 1.00 88.38 98 MET A O 1
ATOM 788 N N . ILE A 1 99 ? 12.852 9.536 -15.426 1.00 87.75 99 ILE A N 1
ATOM 789 C CA . ILE A 1 99 ? 11.777 10.538 -15.517 1.00 87.75 99 ILE A CA 1
ATOM 790 C C . ILE A 1 99 ? 12.200 11.858 -14.860 1.00 87.75 99 ILE A C 1
ATOM 792 O O . ILE A 1 99 ? 11.978 12.923 -15.426 1.00 87.75 99 ILE A O 1
ATOM 796 N N . ALA A 1 100 ? 12.851 11.799 -13.696 1.00 89.06 100 ALA A N 1
ATOM 797 C CA . ALA A 1 100 ? 13.311 12.984 -12.973 1.00 89.06 100 ALA A CA 1
ATOM 798 C C . ALA A 1 100 ? 14.356 13.807 -13.749 1.00 89.06 100 ALA A C 1
ATOM 800 O O . ALA A 1 100 ? 14.459 15.011 -13.538 1.00 89.06 100 ALA A O 1
ATOM 801 N N . ASN A 1 101 ? 15.114 13.169 -14.644 1.00 88.75 101 ASN A N 1
ATOM 802 C CA . ASN A 1 101 ? 16.098 13.829 -15.503 1.00 88.75 101 ASN A CA 1
ATOM 803 C C . ASN A 1 101 ? 15.520 14.290 -16.857 1.00 88.75 101 ASN A C 1
ATOM 805 O O . ASN A 1 101 ? 16.273 14.793 -17.691 1.00 88.75 101 ASN A O 1
ATOM 809 N N . MET A 1 102 ? 14.221 14.097 -17.117 1.00 86.38 102 MET A N 1
ATOM 810 C CA . MET A 1 102 ? 13.568 14.587 -18.335 1.00 86.38 102 MET A CA 1
ATOM 811 C C . MET A 1 102 ? 13.141 16.051 -18.196 1.00 86.38 102 MET A C 1
ATOM 813 O O . MET A 1 102 ? 12.760 16.511 -17.118 1.00 86.38 102 MET A O 1
ATOM 817 N N . ASN A 1 103 ? 13.092 16.765 -19.320 1.00 85.69 103 ASN A N 1
ATOM 818 C CA . ASN A 1 103 ? 12.457 18.077 -19.400 1.00 85.69 103 ASN A CA 1
ATOM 819 C C . ASN A 1 103 ? 10.933 17.903 -19.448 1.00 85.69 103 ASN A C 1
ATOM 821 O O . ASN A 1 103 ? 10.326 17.870 -20.513 1.00 85.69 103 ASN A O 1
ATOM 825 N N . LEU A 1 104 ? 10.313 17.735 -18.277 1.00 84.06 104 LEU A N 1
ATOM 826 C CA . LEU A 1 104 ? 8.879 17.437 -18.157 1.00 84.06 104 LEU A CA 1
ATOM 827 C C . LEU A 1 104 ? 7.971 18.647 -18.385 1.00 84.06 104 LEU A C 1
ATOM 829 O O . LEU A 1 104 ? 6.782 18.489 -18.663 1.00 84.06 104 LEU A O 1
ATOM 833 N N . PHE A 1 105 ? 8.515 19.850 -18.235 1.00 83.69 105 PHE A N 1
ATOM 834 C CA . PHE A 1 105 ? 7.759 21.085 -18.342 1.00 83.69 105 PHE A CA 1
ATOM 835 C C . PHE A 1 105 ? 8.469 22.036 -19.298 1.00 83.69 105 PHE A C 1
ATOM 837 O O . PHE A 1 105 ? 9.699 22.139 -19.256 1.00 83.69 105 PHE A O 1
ATOM 844 N N . PRO A 1 106 ? 7.716 22.739 -20.156 1.00 77.44 106 PRO A N 1
ATOM 845 C CA . PRO A 1 106 ? 8.307 23.750 -21.008 1.00 77.44 106 PRO A CA 1
ATOM 846 C C . PRO A 1 106 ? 8.843 24.902 -20.148 1.00 77.44 106 PRO A C 1
ATOM 848 O O . PRO A 1 106 ? 8.257 25.253 -19.123 1.00 77.44 106 PRO A O 1
ATOM 851 N N . VAL A 1 107 ? 9.955 25.503 -20.583 1.00 77.44 107 VAL A N 1
ATOM 852 C CA . VAL A 1 107 ? 10.570 26.667 -19.911 1.00 77.44 107 VAL A CA 1
ATOM 853 C C . VAL A 1 107 ? 9.613 27.863 -19.894 1.00 77.44 107 VAL A C 1
ATOM 855 O O . VAL A 1 107 ? 9.611 28.643 -18.946 1.00 77.44 107 VAL A O 1
ATOM 858 N N . ASP A 1 108 ? 8.777 27.978 -20.927 1.00 77.56 108 ASP A N 1
ATOM 859 C CA . ASP A 1 108 ? 7.738 28.991 -21.040 1.00 77.56 108 ASP A CA 1
ATOM 860 C C . ASP A 1 108 ? 6.374 28.330 -21.286 1.00 77.56 108 ASP A C 1
ATOM 862 O O . ASP A 1 108 ? 6.240 27.408 -22.090 1.00 77.56 108 ASP A O 1
ATOM 866 N N . SER A 1 109 ? 5.356 28.808 -20.575 1.00 76.44 109 SER A N 1
ATOM 867 C CA . SER A 1 109 ? 3.958 28.374 -20.699 1.00 76.44 109 SER A CA 1
ATOM 868 C C . SER A 1 109 ? 3.070 29.454 -21.325 1.00 76.44 109 SER A C 1
ATOM 870 O O . SER A 1 109 ? 1.837 29.377 -21.256 1.00 76.44 109 SER A O 1
ATOM 872 N N . ASN A 1 110 ? 3.676 30.486 -21.926 1.00 77.94 110 ASN A N 1
ATOM 873 C CA . ASN A 1 110 ? 2.962 31.560 -22.588 1.00 77.94 110 ASN A CA 1
ATOM 874 C C . ASN A 1 110 ? 1.970 31.001 -23.634 1.00 77.94 110 ASN A C 1
ATOM 876 O O . ASN A 1 110 ? 2.248 30.115 -24.439 1.00 77.94 110 ASN A O 1
ATOM 880 N N . ARG A 1 111 ? 0.748 31.548 -23.660 1.00 70.69 111 ARG A N 1
ATOM 881 C CA . ARG A 1 111 ? -0.240 31.182 -24.699 1.00 70.69 111 ARG A CA 1
ATOM 882 C C . ARG A 1 111 ? 0.154 31.679 -26.091 1.00 70.69 111 ARG A C 1
ATOM 884 O O . ARG A 1 111 ? -0.466 31.282 -27.072 1.00 70.69 111 ARG A O 1
ATOM 891 N N . LYS A 1 112 ? 1.141 32.577 -26.160 1.00 68.00 112 LYS A N 1
ATOM 892 C CA . LYS A 1 112 ? 1.722 33.076 -27.405 1.00 68.00 112 LYS A CA 1
ATOM 893 C C . LYS A 1 112 ? 2.723 32.089 -28.011 1.00 68.00 112 LYS A C 1
ATOM 895 O O . LYS A 1 112 ? 3.064 32.271 -29.168 1.00 68.00 112 LYS A O 1
ATOM 900 N N . GLY A 1 113 ? 3.147 31.037 -27.308 1.00 67.06 113 GLY A N 1
ATOM 901 C CA . GLY A 1 113 ? 4.099 30.058 -27.832 1.00 67.06 113 GLY A CA 1
ATOM 902 C C . GLY A 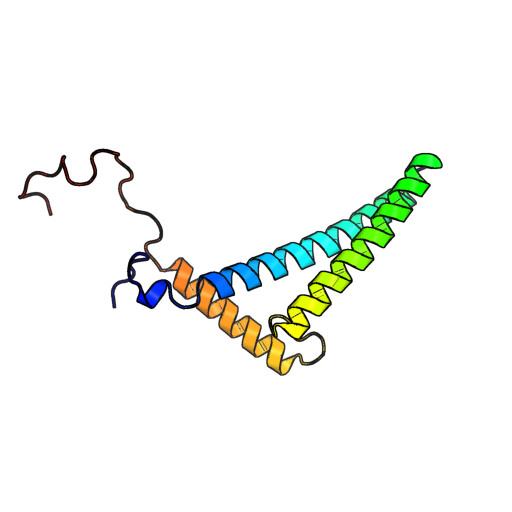1 113 ? 5.350 30.725 -28.411 1.00 67.06 113 GLY A C 1
ATOM 903 O O . GLY A 1 113 ? 5.886 31.664 -27.838 1.00 67.06 113 GLY A O 1
ATOM 904 N N . MET A 1 114 ? 5.769 30.279 -29.597 1.00 63.44 114 MET A N 1
ATOM 905 C CA . MET A 1 114 ? 6.906 30.851 -30.335 1.00 63.44 114 MET A CA 1
ATOM 906 C C . MET A 1 114 ? 6.550 32.122 -31.131 1.00 63.44 114 MET A C 1
ATOM 908 O O . MET A 1 114 ? 7.400 32.633 -31.852 1.00 63.44 114 MET A O 1
ATOM 912 N N . PHE A 1 115 ? 5.307 32.623 -31.064 1.00 64.94 115 PHE A N 1
ATOM 913 C CA . PHE A 1 115 ? 4.867 33.764 -31.882 1.00 64.94 115 PHE A CA 1
ATOM 914 C C . PHE A 1 115 ? 5.486 35.103 -31.455 1.00 64.94 115 PHE A C 1
ATOM 916 O O . PHE A 1 115 ? 5.384 36.072 -32.206 1.00 64.94 115 PHE A O 1
ATOM 923 N N . ASP A 1 116 ? 6.086 35.185 -30.266 1.00 62.94 116 ASP A N 1
ATOM 924 C CA . ASP A 1 116 ? 6.783 36.381 -29.786 1.00 62.94 116 ASP A CA 1
ATOM 925 C C . ASP A 1 116 ? 8.302 36.358 -30.018 1.00 62.94 116 ASP A C 1
ATOM 927 O O . ASP A 1 116 ? 8.939 37.396 -29.839 1.00 62.94 116 ASP A O 1
ATOM 931 N N . ARG A 1 117 ? 8.876 35.234 -30.472 1.00 62.47 117 ARG A N 1
ATOM 932 C CA . ARG A 1 117 ? 10.307 35.144 -30.779 1.00 62.47 117 ARG A CA 1
ATOM 933 C C . ARG A 1 117 ? 10.574 35.701 -32.168 1.00 62.47 117 ARG A C 1
ATOM 935 O O . ARG A 1 117 ? 10.039 35.211 -33.164 1.00 62.47 117 ARG A O 1
ATOM 942 N N . THR A 1 118 ? 11.409 36.734 -32.244 1.00 62.16 118 THR A N 1
ATOM 943 C CA . THR A 1 118 ? 11.954 37.162 -33.537 1.00 62.16 118 THR A CA 1
ATOM 944 C C . THR A 1 118 ? 12.930 36.091 -34.050 1.00 62.16 118 THR A C 1
ATOM 946 O O . THR A 1 118 ? 13.538 35.405 -33.228 1.00 62.16 118 THR A O 1
ATOM 949 N N . PRO A 1 119 ? 13.074 35.890 -35.377 1.00 63.25 119 PRO A N 1
ATOM 950 C CA . PRO A 1 119 ? 13.850 34.777 -35.951 1.00 63.25 119 PRO A CA 1
ATOM 951 C C . PRO A 1 119 ? 15.305 34.646 -35.468 1.00 63.25 119 PRO A C 1
ATOM 953 O O . PRO A 1 119 ? 15.910 33.591 -35.659 1.00 63.25 119 PRO A O 1
ATOM 956 N N . ASP A 1 120 ? 15.849 35.695 -34.850 1.00 63.47 120 ASP A N 1
ATOM 957 C CA . ASP A 1 120 ? 17.271 35.853 -34.554 1.00 63.47 120 ASP A CA 1
ATOM 958 C C . ASP A 1 120 ? 17.628 35.586 -33.076 1.00 63.47 120 ASP A C 1
ATOM 960 O O . ASP A 1 120 ? 18.803 35.617 -32.713 1.00 63.47 120 ASP A O 1
ATOM 964 N N . GLU A 1 121 ? 16.646 35.297 -32.217 1.00 58.78 121 GLU A N 1
ATOM 965 C CA . GLU A 1 121 ? 16.869 34.962 -30.805 1.00 58.78 121 GLU A CA 1
ATOM 966 C C . GLU A 1 121 ? 16.792 33.438 -30.605 1.00 58.78 121 GLU A C 1
ATOM 968 O O . GLU A 1 121 ? 15.710 32.865 -30.434 1.00 58.78 121 GLU A O 1
ATOM 973 N N . GLN A 1 122 ? 17.958 32.782 -30.676 1.00 47.78 122 GLN A N 1
ATOM 974 C CA . GLN A 1 122 ? 18.163 31.376 -30.293 1.00 47.78 122 GLN A CA 1
ATOM 975 C C . GLN A 1 122 ? 18.731 31.261 -28.882 1.00 47.78 122 GLN A C 1
ATOM 977 O O . GLN A 1 122 ? 19.714 31.977 -28.583 1.00 47.78 122 GLN A O 1
#

Foldseek 3Di:
DALACPPVVVVPCVVVLVVLVVLVVVLVVLVVQLVVLVVVLVVDPDPVVNVVSVVSNVVSVVVNVVSQVVCVVVVSDDPPDVPSRVVSVVVSVVNVVSNVSGPPDDPDPDPCPCVPDDPPDD

Secondary structure (DSSP, 8-state):
---BTTSHHHHTTHHHHHHHHHHHHHHHHHHHHHHHHHHHHHH---HHHHHHHHHHHHHHHHHHHHHHHHHHHTTS--TT-HHHHHHHHHHHHHHHHHHHTSB-S-S---TTGGGG--TT--

Organism: NCBI:txid218284

pLDDT: mean 89.48, std 12.25, range [47.78, 98.69]